Protein AF-A0A9X3SIV9-F1 (afdb_monomer_lite)

Radius of gyration: 22.13 Å; chains: 1; bounding box: 50×21×56 Å

Foldseek 3Di:
DDPCCCQQPVQLVVLQVVLVCLLPVPDDPVNVVSNCVSNVVSVVSNVVVVVVVVVVVVVVVVVVVVVQVVVCVVPVDGPVD

Secondary structure (DSSP, 8-state):
--HHHIIIIIHHHHHHHHHHHHHHH--STHHHHHHHHHHHHHHHHHHHHHHHHHHHHHHHHHHHHHHHHHHHHHHSS-TT-

Structure (mmCIF, N/CA/C/O backbone):
data_AF-A0A9X3SIV9-F1
#
_entry.id   AF-A0A9X3SIV9-F1
#
loop_
_atom_site.group_PDB
_atom_site.id
_atom_site.type_symbol
_atom_site.label_atom_id
_atom_site.label_alt_id
_atom_site.label_comp_id
_atom_site.label_asym_id
_atom_site.label_entity_id
_atom_site.label_seq_id
_atom_site.pdbx_PDB_ins_code
_atom_site.Cartn_x
_atom_site.Cartn_y
_atom_site.Cartn_z
_atom_site.occupancy
_atom_site.B_iso_or_equiv
_atom_site.auth_seq_id
_atom_site.auth_comp_id
_atom_site.auth_asym_id
_atom_site.auth_atom_id
_atom_site.pdbx_PDB_model_num
ATOM 1 N N . MET A 1 1 ? -10.694 -13.313 -9.096 1.00 65.94 1 MET A N 1
ATOM 2 C CA . MET A 1 1 ? -10.246 -12.404 -8.013 1.00 65.94 1 MET A CA 1
ATOM 3 C C . MET A 1 1 ? -11.375 -11.445 -7.675 1.00 65.94 1 MET A C 1
ATOM 5 O O . MET A 1 1 ? -12.083 -11.051 -8.591 1.00 65.94 1 MET A O 1
ATOM 9 N N . GLY A 1 2 ? -11.557 -11.086 -6.401 1.00 93.50 2 GLY A N 1
ATOM 10 C CA . GLY A 1 2 ? -12.535 -10.066 -6.003 1.00 93.50 2 GLY A CA 1
ATOM 11 C C . GLY A 1 2 ? -12.001 -8.642 -6.195 1.00 93.50 2 GLY A C 1
ATOM 12 O O . GLY A 1 2 ? -10.790 -8.430 -6.152 1.00 93.50 2 GLY A O 1
ATOM 13 N N . LEU A 1 3 ? -12.903 -7.665 -6.357 1.00 90.31 3 LEU A N 1
ATOM 14 C CA . LEU A 1 3 ? -12.575 -6.243 -6.556 1.00 90.31 3 LEU A CA 1
ATOM 15 C C . LEU A 1 3 ? -11.602 -5.705 -5.492 1.00 90.31 3 LEU A C 1
ATOM 17 O O . LEU A 1 3 ? -10.623 -5.037 -5.817 1.00 90.31 3 LEU A O 1
ATOM 21 N N . LEU A 1 4 ? -11.824 -6.061 -4.224 1.00 90.75 4 LEU A N 1
ATOM 22 C CA . LEU A 1 4 ? -10.959 -5.646 -3.118 1.00 90.75 4 LEU A CA 1
ATOM 23 C C . LEU A 1 4 ? -9.547 -6.228 -3.226 1.00 90.75 4 LEU A C 1
ATOM 25 O O . LEU A 1 4 ? -8.585 -5.537 -2.915 1.00 90.75 4 LEU A O 1
ATOM 29 N N . THR A 1 5 ? -9.402 -7.474 -3.684 1.00 91.94 5 THR A N 1
ATOM 30 C CA . THR A 1 5 ? -8.085 -8.088 -3.912 1.00 91.94 5 THR A CA 1
ATOM 31 C C . THR A 1 5 ? -7.333 -7.349 -5.014 1.00 91.94 5 THR A C 1
ATOM 33 O O . THR A 1 5 ? -6.142 -7.076 -4.872 1.00 91.94 5 THR A O 1
ATOM 36 N N . THR A 1 6 ? -8.038 -6.975 -6.085 1.00 91.69 6 THR A N 1
ATOM 37 C CA . THR A 1 6 ? -7.459 -6.209 -7.190 1.00 91.69 6 THR A CA 1
ATOM 38 C C . THR A 1 6 ? -6.931 -4.862 -6.710 1.00 91.69 6 THR A C 1
ATOM 40 O O . THR A 1 6 ? -5.768 -4.540 -6.940 1.00 91.69 6 THR A O 1
ATOM 43 N N . ILE A 1 7 ? -7.759 -4.105 -5.989 1.00 91.62 7 ILE A N 1
ATOM 44 C CA . ILE A 1 7 ? -7.404 -2.764 -5.512 1.00 91.62 7 ILE A CA 1
ATOM 45 C C . ILE A 1 7 ? -6.274 -2.816 -4.476 1.00 91.62 7 ILE A C 1
ATOM 47 O O . ILE A 1 7 ? -5.345 -2.015 -4.539 1.00 91.62 7 ILE A O 1
ATOM 51 N N . ARG A 1 8 ? -6.330 -3.769 -3.538 1.00 94.06 8 ARG A N 1
ATOM 52 C CA . ARG A 1 8 ? -5.376 -3.857 -2.421 1.00 94.06 8 ARG A CA 1
ATOM 53 C C . ARG A 1 8 ? -4.011 -4.386 -2.827 1.00 94.06 8 ARG A C 1
ATOM 55 O O . ARG A 1 8 ? -3.022 -4.003 -2.213 1.00 94.06 8 ARG A O 1
ATOM 62 N N . TYR A 1 9 ? -3.960 -5.289 -3.806 1.00 95.00 9 TYR A N 1
ATOM 63 C CA . TYR A 1 9 ? -2.747 -6.062 -4.074 1.00 95.00 9 TYR A CA 1
ATOM 64 C C . TYR A 1 9 ? -2.345 -6.080 -5.543 1.00 95.00 9 TYR A C 1
ATOM 66 O O . TYR A 1 9 ? -1.164 -5.929 -5.832 1.00 95.00 9 TYR A O 1
ATOM 74 N N . VAL A 1 10 ? -3.287 -6.222 -6.482 1.00 96.75 10 VAL A N 1
ATOM 75 C CA . VAL A 1 10 ? -2.926 -6.344 -7.906 1.00 96.75 10 VAL A CA 1
ATOM 76 C C . VAL A 1 10 ? -2.430 -5.021 -8.465 1.00 96.75 10 VAL A C 1
ATOM 78 O O . VAL A 1 10 ? -1.352 -4.991 -9.043 1.00 96.75 10 VAL A O 1
ATOM 81 N N . ILE A 1 11 ? -3.174 -3.929 -8.271 1.00 96.44 11 ILE A N 1
ATOM 82 C CA . ILE A 1 11 ? -2.768 -2.600 -8.753 1.00 96.44 11 ILE A CA 1
ATOM 83 C C . ILE A 1 11 ? -1.380 -2.213 -8.217 1.00 96.44 11 ILE A C 1
ATOM 85 O O . ILE A 1 11 ? -0.501 -1.937 -9.035 1.00 96.44 11 ILE A O 1
ATOM 89 N N . PRO A 1 12 ? -1.120 -2.226 -6.893 1.00 98.00 12 PRO A N 1
ATOM 90 C CA . PRO A 1 12 ? 0.200 -1.857 -6.398 1.00 98.00 12 PRO A CA 1
ATOM 91 C C . PRO A 1 12 ? 1.299 -2.824 -6.848 1.00 98.00 12 PRO A C 1
ATOM 93 O O . PRO A 1 12 ? 2.391 -2.368 -7.175 1.00 98.00 12 PRO A O 1
ATOM 96 N N . ALA A 1 13 ? 1.028 -4.133 -6.929 1.00 98.19 13 ALA A N 1
ATOM 97 C CA . ALA A 1 13 ? 2.009 -5.091 -7.436 1.00 98.19 13 ALA A CA 1
ATOM 98 C C . ALA A 1 13 ? 2.364 -4.818 -8.903 1.00 98.19 13 ALA A C 1
ATOM 100 O O . ALA A 1 13 ? 3.540 -4.819 -9.253 1.00 98.19 13 ALA A O 1
ATOM 101 N N . VAL A 1 14 ? 1.371 -4.532 -9.750 1.00 98.50 14 VAL A N 1
ATOM 102 C CA . VAL A 1 14 ? 1.590 -4.182 -11.160 1.00 98.50 14 VAL A CA 1
ATOM 103 C C . VAL A 1 14 ? 2.403 -2.898 -11.282 1.00 98.50 14 VAL A C 1
ATOM 105 O O . VAL A 1 14 ? 3.338 -2.870 -12.073 1.00 98.50 14 VAL A O 1
ATOM 108 N N . LEU A 1 15 ? 2.107 -1.866 -10.486 1.00 98.69 15 LEU A N 1
ATOM 109 C CA . LEU A 1 15 ? 2.889 -0.624 -10.480 1.00 98.69 15 LEU A CA 1
ATOM 110 C C . LEU A 1 15 ? 4.352 -0.880 -10.101 1.00 98.69 15 LEU A C 1
ATOM 112 O O . LEU A 1 15 ? 5.254 -0.437 -10.805 1.00 98.69 15 LEU A O 1
ATOM 116 N N . ILE A 1 16 ? 4.595 -1.645 -9.034 1.00 98.75 16 ILE A N 1
ATOM 117 C CA . ILE A 1 16 ? 5.954 -1.968 -8.582 1.00 98.75 16 ILE A CA 1
ATOM 118 C C . ILE A 1 16 ? 6.701 -2.769 -9.653 1.00 98.75 16 ILE A C 1
ATOM 120 O O . ILE A 1 16 ? 7.826 -2.421 -10.009 1.00 98.75 16 ILE A O 1
ATOM 124 N N . LEU A 1 17 ? 6.070 -3.809 -10.205 1.00 98.69 17 LEU A N 1
ATOM 125 C CA . LEU A 1 17 ? 6.659 -4.628 -11.263 1.00 98.69 17 LEU A CA 1
ATOM 126 C C . LEU A 1 17 ? 6.953 -3.799 -12.516 1.00 98.69 17 LEU A C 1
ATOM 128 O O . LEU A 1 17 ? 8.048 -3.902 -13.059 1.00 98.69 17 LEU A O 1
ATOM 132 N N . ALA A 1 18 ? 6.024 -2.942 -12.942 1.00 98.62 18 ALA A N 1
ATOM 133 C CA . ALA A 1 18 ? 6.230 -2.033 -14.064 1.00 98.62 18 ALA A CA 1
ATOM 134 C C . ALA A 1 18 ? 7.401 -1.074 -13.808 1.00 98.62 18 ALA A C 1
ATOM 136 O O . ALA A 1 18 ? 8.200 -0.841 -14.709 1.00 98.62 18 ALA A O 1
ATOM 137 N N . GLY A 1 19 ? 7.554 -0.576 -12.577 1.00 98.56 19 GLY A N 1
ATOM 138 C CA . GLY A 1 19 ? 8.704 0.235 -12.183 1.00 98.56 19 GLY A CA 1
ATOM 139 C C . GLY A 1 19 ? 10.025 -0.503 -12.383 1.00 98.56 19 GLY A C 1
ATOM 140 O O . GLY A 1 19 ? 10.944 0.038 -12.992 1.00 98.56 19 GLY A O 1
ATOM 141 N N . PHE A 1 20 ? 10.116 -1.759 -11.941 1.00 98.62 20 PHE A N 1
ATOM 142 C CA . PHE A 1 20 ? 11.306 -2.583 -12.179 1.00 98.62 20 PHE A CA 1
ATOM 143 C C . PHE A 1 20 ? 11.527 -2.894 -13.662 1.00 98.62 20 PHE A C 1
ATOM 145 O O . PHE A 1 20 ? 12.669 -2.892 -14.112 1.00 98.62 20 PHE A O 1
ATOM 152 N N . VAL A 1 21 ? 10.462 -3.103 -14.439 1.00 98.44 21 VAL A N 1
ATOM 153 C CA . VAL A 1 21 ? 10.576 -3.243 -15.897 1.00 98.44 21 VAL A CA 1
ATOM 154 C C . VAL A 1 21 ? 11.1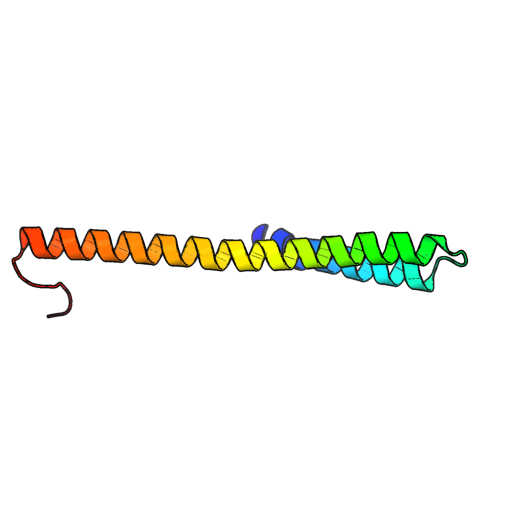80 -1.977 -16.508 1.00 98.44 21 VAL A C 1
ATOM 156 O O . VAL A 1 21 ? 12.128 -2.087 -17.276 1.00 98.44 21 VAL A O 1
ATOM 159 N N . VAL A 1 22 ? 10.704 -0.785 -16.132 1.00 98.25 22 VAL A N 1
ATOM 160 C CA . VAL A 1 22 ? 11.263 0.495 -16.604 1.00 98.25 22 VAL A CA 1
ATOM 161 C C . VAL A 1 22 ? 12.738 0.630 -16.229 1.00 98.25 22 VAL A C 1
ATOM 163 O O . VAL A 1 22 ? 13.546 0.983 -17.084 1.00 98.25 22 VAL A O 1
ATOM 166 N N . LEU A 1 23 ? 13.107 0.290 -14.991 1.00 98.19 23 LEU A N 1
ATOM 167 C CA . LEU A 1 23 ? 14.491 0.382 -14.518 1.00 98.19 23 LEU A CA 1
ATOM 168 C C . LEU A 1 23 ? 15.470 -0.446 -15.369 1.00 98.19 23 LEU A C 1
ATOM 170 O O . LEU A 1 23 ? 16.590 -0.000 -15.623 1.00 98.19 23 LEU A O 1
ATOM 174 N N . PHE A 1 24 ? 15.060 -1.644 -15.797 1.00 98.12 24 PHE A N 1
ATOM 175 C CA . PHE A 1 24 ? 15.928 -2.573 -16.527 1.00 98.12 24 PHE A CA 1
ATOM 176 C C . PHE A 1 24 ? 15.796 -2.507 -18.053 1.00 98.12 24 PHE A C 1
ATOM 178 O O . PHE A 1 24 ? 16.714 -2.944 -18.739 1.00 98.12 24 PHE A O 1
ATOM 185 N N . ALA A 1 25 ? 14.683 -2.000 -18.590 1.00 98.06 25 ALA A N 1
ATOM 186 C CA . ALA A 1 25 ? 14.427 -1.966 -20.033 1.00 98.06 25 ALA A CA 1
ATOM 187 C C . ALA A 1 25 ? 14.728 -0.611 -20.695 1.00 98.06 25 ALA A C 1
ATOM 189 O O . ALA A 1 25 ? 14.789 -0.544 -21.920 1.00 98.06 25 ALA A O 1
ATOM 190 N N . VAL A 1 26 ? 14.868 0.467 -19.917 1.00 96.88 26 VAL A N 1
ATOM 191 C CA . VAL A 1 26 ? 15.153 1.816 -20.430 1.00 96.88 26 VAL A CA 1
ATOM 192 C C . VAL A 1 26 ? 16.622 2.156 -20.199 1.00 96.88 26 VAL A C 1
ATOM 194 O O . VAL A 1 26 ? 17.106 2.021 -19.080 1.00 96.88 26 VAL A O 1
ATOM 197 N N . ASP A 1 27 ? 17.313 2.619 -21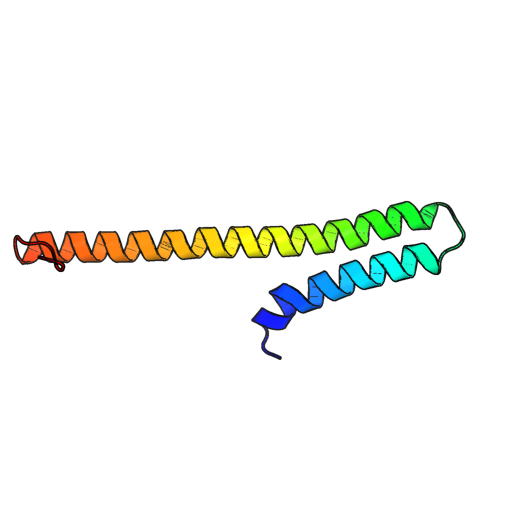.245 1.00 93.44 27 ASP A N 1
ATOM 198 C CA . ASP A 1 27 ? 18.770 2.823 -21.239 1.00 93.44 27 ASP A CA 1
ATOM 199 C C . ASP A 1 27 ? 19.239 4.241 -20.867 1.00 93.44 27 ASP A C 1
ATOM 201 O O . ASP A 1 27 ? 20.430 4.456 -20.645 1.00 93.44 27 ASP A O 1
ATOM 205 N N . ASP A 1 28 ? 18.332 5.200 -20.717 1.00 95.44 28 ASP A N 1
ATOM 206 C CA . ASP A 1 28 ? 18.679 6.583 -20.364 1.00 95.44 28 ASP A CA 1
ATOM 207 C C . ASP A 1 28 ? 18.352 6.908 -18.894 1.00 95.44 28 ASP A C 1
ATOM 209 O O . ASP A 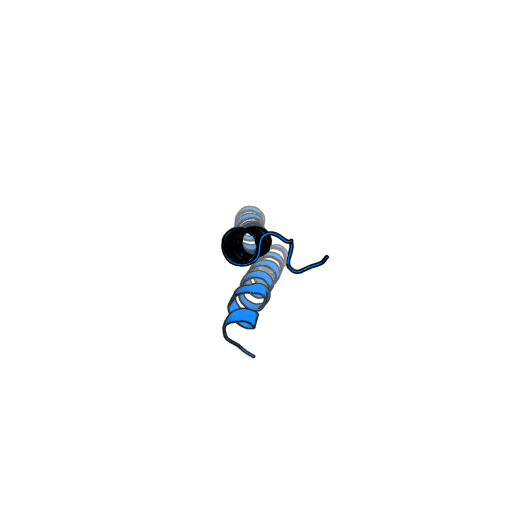1 28 ? 17.732 6.105 -18.188 1.00 95.44 28 ASP A O 1
ATOM 213 N N . ASP A 1 29 ? 18.759 8.084 -18.422 1.00 95.12 29 ASP A N 1
ATOM 214 C CA . ASP A 1 29 ? 18.596 8.541 -17.036 1.00 95.12 29 ASP A CA 1
ATOM 215 C C . ASP A 1 29 ? 17.126 8.629 -16.597 1.00 95.12 29 ASP A C 1
ATOM 217 O O . ASP A 1 29 ? 16.808 8.415 -15.425 1.00 95.12 29 ASP A O 1
ATOM 221 N N . ILE A 1 30 ? 16.201 8.819 -17.545 1.00 96.88 30 ILE A N 1
ATOM 222 C CA . ILE A 1 30 ? 14.748 8.836 -17.303 1.00 96.88 30 ILE A CA 1
ATOM 223 C C . ILE A 1 30 ? 14.227 7.550 -16.633 1.00 96.88 30 ILE A C 1
ATOM 225 O O . ILE A 1 30 ? 13.157 7.548 -16.017 1.00 96.88 30 ILE A O 1
ATOM 229 N N . ARG A 1 31 ? 14.984 6.443 -16.714 1.00 97.75 31 ARG A N 1
ATOM 230 C CA . ARG A 1 31 ? 14.653 5.178 -16.046 1.00 97.75 31 ARG A CA 1
ATOM 231 C C . ARG A 1 31 ? 14.475 5.348 -14.535 1.00 97.75 31 ARG A C 1
ATOM 233 O O . ARG A 1 31 ? 13.637 4.667 -13.948 1.00 97.75 31 ARG A O 1
ATOM 240 N N . TRP A 1 32 ? 15.243 6.246 -13.912 1.00 98.12 32 TRP A N 1
ATOM 241 C CA . TRP A 1 32 ? 15.231 6.458 -12.465 1.00 98.12 32 TRP A CA 1
ATOM 242 C C . TRP A 1 32 ? 13.960 7.167 -12.018 1.00 98.12 32 TRP A C 1
ATOM 244 O O . TRP A 1 32 ? 13.313 6.712 -11.074 1.00 98.12 32 TRP A O 1
ATOM 254 N N . ASP A 1 33 ? 13.563 8.213 -12.743 1.00 98.00 33 ASP A N 1
ATOM 255 C CA . ASP A 1 33 ? 12.322 8.944 -12.489 1.00 98.00 33 ASP A CA 1
ATOM 256 C C . ASP A 1 33 ? 11.109 8.032 -12.685 1.00 98.00 33 ASP A C 1
ATOM 258 O O . ASP A 1 33 ? 10.229 7.957 -11.824 1.00 98.00 33 ASP A O 1
ATOM 262 N N . GLY A 1 34 ? 11.089 7.268 -13.783 1.00 97.94 34 GLY A N 1
ATOM 263 C CA . GLY A 1 34 ? 10.023 6.310 -14.065 1.00 97.94 34 GLY A CA 1
ATOM 264 C C . GLY A 1 34 ? 9.931 5.201 -13.013 1.00 97.94 34 GLY A C 1
ATOM 265 O O . GLY A 1 34 ? 8.836 4.887 -12.539 1.00 97.94 34 GLY A O 1
ATOM 266 N N . TRP A 1 35 ? 11.071 4.643 -12.596 1.00 98.56 35 TRP A N 1
ATOM 267 C CA . TRP A 1 35 ? 11.134 3.643 -11.529 1.00 98.56 35 TRP A CA 1
ATOM 268 C C . TRP A 1 35 ? 10.632 4.204 -10.196 1.00 98.56 35 TRP A C 1
ATOM 270 O O . TRP A 1 35 ? 9.741 3.612 -9.582 1.00 98.56 35 TRP A O 1
ATOM 280 N N . ALA A 1 36 ? 11.146 5.361 -9.770 1.00 98.50 36 ALA A N 1
ATOM 281 C CA . ALA A 1 36 ? 10.771 5.991 -8.509 1.00 98.50 36 ALA A CA 1
ATOM 282 C C . ALA A 1 36 ? 9.280 6.353 -8.484 1.00 98.50 36 ALA A C 1
ATOM 284 O O . ALA A 1 36 ? 8.599 6.096 -7.490 1.00 98.50 36 ALA A O 1
ATOM 285 N N . MET A 1 37 ? 8.749 6.879 -9.591 1.00 98.44 37 MET A N 1
ATOM 286 C CA . MET A 1 37 ? 7.335 7.219 -9.721 1.00 98.44 37 MET A CA 1
ATOM 287 C C . MET A 1 37 ? 6.441 5.980 -9.596 1.00 98.44 37 MET A C 1
ATOM 289 O O . MET A 1 37 ? 5.476 5.990 -8.829 1.00 98.44 37 MET A O 1
ATOM 293 N N . LEU A 1 38 ? 6.754 4.902 -10.320 1.00 98.62 38 LEU A N 1
ATOM 294 C CA . LEU A 1 38 ? 5.934 3.688 -10.345 1.00 98.62 38 LEU A CA 1
ATOM 295 C C . LEU A 1 38 ? 6.009 2.909 -9.028 1.00 98.62 38 LEU A C 1
ATOM 297 O O . LEU A 1 38 ? 4.973 2.572 -8.449 1.00 98.62 38 LEU A O 1
ATOM 301 N N . VAL A 1 39 ? 7.218 2.673 -8.514 1.00 98.69 39 VAL A N 1
ATOM 302 C CA . VAL A 1 39 ? 7.410 1.975 -7.236 1.00 98.69 39 VAL A CA 1
ATOM 303 C C . VAL A 1 39 ? 6.862 2.812 -6.083 1.00 98.69 39 VAL A C 1
ATOM 305 O O . VAL A 1 39 ? 6.119 2.287 -5.255 1.00 98.69 39 VAL A O 1
ATOM 308 N N . GLY A 1 40 ? 7.148 4.117 -6.057 1.00 98.62 40 GLY A N 1
ATOM 309 C CA . GLY A 1 40 ? 6.624 5.040 -5.052 1.00 98.62 40 GLY A CA 1
ATOM 310 C C . GLY A 1 40 ? 5.097 5.065 -5.029 1.00 98.62 40 GLY A C 1
ATOM 311 O O . GLY A 1 40 ? 4.499 4.946 -3.961 1.00 98.62 40 GLY A O 1
ATOM 312 N N . SER A 1 41 ? 4.454 5.115 -6.200 1.00 98.50 41 SER A N 1
ATOM 313 C CA . SER A 1 41 ? 2.991 5.055 -6.307 1.00 98.50 41 SER A CA 1
ATOM 314 C C . SER A 1 41 ? 2.431 3.726 -5.796 1.00 98.50 41 SER A C 1
ATOM 316 O O . SER A 1 41 ? 1.472 3.716 -5.026 1.00 98.50 41 SER A O 1
ATOM 318 N N . GLY A 1 42 ? 3.041 2.595 -6.168 1.00 98.56 42 GLY A N 1
ATOM 319 C CA . GLY A 1 42 ? 2.617 1.277 -5.688 1.00 98.56 42 GLY A CA 1
ATOM 320 C C . GLY A 1 42 ? 2.746 1.128 -4.168 1.00 98.56 42 GLY A C 1
ATOM 321 O O . GLY A 1 42 ? 1.818 0.658 -3.509 1.00 98.56 42 GLY A O 1
ATOM 322 N N . LEU A 1 43 ? 3.857 1.594 -3.591 1.00 98.56 43 LEU A N 1
ATOM 323 C CA . LEU A 1 43 ? 4.072 1.597 -2.142 1.00 98.56 43 LEU A CA 1
ATOM 324 C C . LEU A 1 43 ? 3.105 2.539 -1.414 1.00 98.56 43 LEU A C 1
ATOM 326 O O . LEU A 1 43 ? 2.561 2.161 -0.377 1.00 98.56 43 LEU A O 1
ATOM 330 N N . ALA A 1 44 ? 2.834 3.725 -1.964 1.00 98.31 44 ALA A N 1
ATOM 331 C CA . ALA A 1 44 ? 1.853 4.653 -1.407 1.00 98.31 44 ALA A CA 1
ATOM 332 C C . ALA A 1 44 ? 0.447 4.033 -1.377 1.00 98.31 44 ALA A C 1
ATOM 334 O O . ALA A 1 44 ? -0.243 4.118 -0.363 1.00 98.31 44 ALA A O 1
ATOM 335 N N . VAL A 1 45 ? 0.040 3.335 -2.443 1.00 97.69 45 VAL A N 1
ATOM 336 C CA . VAL A 1 45 ? -1.241 2.611 -2.485 1.00 97.69 45 VAL A CA 1
ATOM 337 C C . VAL A 1 45 ? -1.298 1.510 -1.421 1.00 97.69 45 VAL A C 1
ATOM 339 O O . VAL A 1 45 ? -2.321 1.370 -0.745 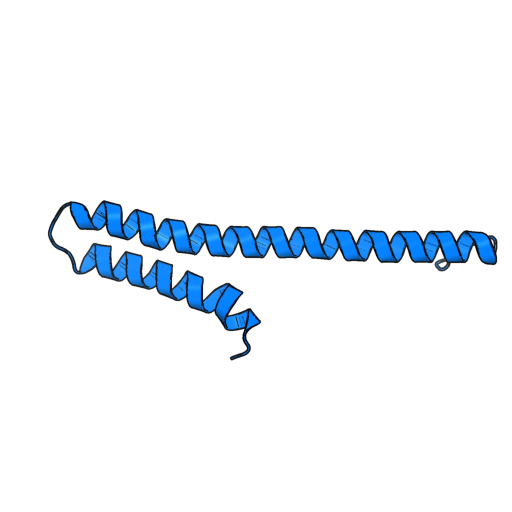1.00 97.69 45 VAL A O 1
ATOM 342 N N . LEU A 1 46 ? -0.223 0.739 -1.226 1.00 97.62 46 LEU A N 1
ATOM 343 C CA . LEU A 1 46 ? -0.164 -0.267 -0.158 1.00 97.62 46 LEU A CA 1
ATOM 344 C C . LEU A 1 46 ? -0.286 0.375 1.226 1.00 97.62 46 LEU A C 1
ATOM 346 O O . LEU A 1 46 ? -1.079 -0.089 2.046 1.00 97.62 46 LEU A O 1
ATOM 350 N N . LEU A 1 47 ? 0.448 1.463 1.468 1.00 97.56 47 LEU A N 1
ATOM 351 C CA . LEU A 1 47 ? 0.397 2.201 2.727 1.00 97.56 47 LEU A CA 1
ATOM 352 C C . LEU A 1 47 ? -1.014 2.730 3.007 1.00 97.56 47 LEU A C 1
ATOM 354 O O . LEU A 1 47 ? -1.535 2.531 4.102 1.00 97.56 47 LEU A O 1
ATOM 358 N N . LEU A 1 48 ? -1.664 3.342 2.016 1.00 96.50 48 LEU A N 1
ATOM 359 C CA . LEU A 1 48 ? -3.034 3.832 2.155 1.00 96.50 48 LEU A CA 1
ATOM 360 C C . LEU A 1 48 ? -4.009 2.699 2.489 1.00 96.50 48 LEU A C 1
ATOM 362 O O . LEU A 1 48 ? -4.849 2.867 3.368 1.00 96.50 48 LEU A O 1
ATOM 366 N N . ASN A 1 49 ? -3.872 1.526 1.864 1.00 94.69 49 ASN A N 1
ATOM 367 C CA . ASN A 1 49 ? -4.693 0.360 2.205 1.00 94.69 49 ASN A CA 1
ATOM 368 C C . ASN A 1 49 ? -4.480 -0.109 3.654 1.00 94.69 49 ASN A C 1
ATOM 370 O O . ASN A 1 49 ? -5.439 -0.514 4.315 1.00 94.69 49 ASN A O 1
ATOM 374 N N . VAL A 1 50 ? -3.246 -0.044 4.162 1.00 94.88 50 VAL A N 1
ATOM 375 C CA . VAL A 1 50 ? -2.935 -0.362 5.564 1.00 94.88 50 VAL A CA 1
ATOM 376 C C . VAL A 1 50 ? -3.591 0.646 6.508 1.00 94.88 50 VAL A C 1
ATOM 378 O O . VAL A 1 50 ? -4.281 0.239 7.442 1.00 94.88 50 VAL A O 1
ATOM 381 N N . LEU A 1 51 ? -3.438 1.945 6.243 1.00 94.56 51 LEU A N 1
ATOM 382 C CA . LEU A 1 51 ? -4.032 3.002 7.066 1.00 94.56 51 LEU A CA 1
ATOM 383 C C . LEU A 1 51 ? -5.561 2.917 7.083 1.00 94.56 51 LEU A C 1
ATOM 385 O O . LEU A 1 51 ? -6.162 2.996 8.152 1.00 94.56 51 LEU A O 1
ATOM 389 N N . PHE A 1 52 ? -6.189 2.661 5.932 1.00 91.75 52 PHE A N 1
ATOM 390 C CA . PHE A 1 52 ? -7.634 2.441 5.851 1.00 91.75 52 PHE A CA 1
ATOM 391 C C . PHE A 1 52 ? -8.093 1.256 6.696 1.00 91.75 52 PHE A C 1
ATOM 393 O O . PHE A 1 52 ? -9.116 1.342 7.368 1.00 91.75 52 PHE A O 1
ATOM 400 N N . ARG A 1 53 ? -7.344 0.147 6.689 1.00 88.56 53 ARG A N 1
ATOM 401 C CA . ARG A 1 53 ? -7.685 -1.029 7.497 1.00 88.56 53 ARG A CA 1
ATOM 402 C C . ARG A 1 53 ? -7.633 -0.719 8.990 1.00 88.56 53 ARG A C 1
ATOM 404 O O . ARG A 1 53 ? -8.503 -1.179 9.722 1.00 88.56 53 ARG A O 1
ATOM 411 N N . TYR A 1 54 ? -6.631 0.036 9.433 1.00 90.81 54 TYR A N 1
ATOM 412 C CA . TYR A 1 54 ? -6.548 0.450 10.832 1.00 90.81 54 TYR A CA 1
ATOM 413 C C . TYR A 1 54 ? -7.656 1.433 11.209 1.00 90.81 54 TYR A C 1
ATOM 415 O O . TYR A 1 54 ? -8.274 1.250 12.252 1.00 90.81 54 TYR A O 1
ATOM 423 N N . GLY A 1 55 ? -7.969 2.402 10.344 1.00 88.00 55 GLY A N 1
ATOM 424 C CA . GLY A 1 55 ? -9.087 3.324 10.559 1.00 88.00 55 GLY A CA 1
ATOM 425 C C . GLY A 1 55 ? -10.430 2.600 10.682 1.00 88.00 55 GLY A C 1
ATOM 426 O O . GLY A 1 55 ? -11.154 2.823 11.642 1.00 88.00 55 GLY A O 1
ATOM 427 N N . ALA A 1 56 ? -10.719 1.670 9.767 1.00 87.62 56 ALA A N 1
ATOM 428 C CA . ALA A 1 56 ? -11.967 0.906 9.781 1.00 87.62 56 ALA A CA 1
ATOM 429 C C . ALA A 1 56 ? -12.099 -0.017 11.005 1.00 87.62 56 ALA A C 1
ATOM 431 O O . ALA A 1 56 ? -13.199 -0.209 11.509 1.00 87.62 56 ALA A O 1
ATOM 432 N N . LYS A 1 57 ? -10.990 -0.581 11.507 1.00 85.56 57 LYS A N 1
ATOM 433 C CA . LYS A 1 57 ? -11.012 -1.393 12.735 1.00 85.56 57 LYS A CA 1
ATOM 434 C C . LYS A 1 57 ? -11.374 -0.552 13.963 1.00 85.56 57 LYS A C 1
ATOM 436 O O . LYS A 1 57 ? -12.120 -1.021 14.809 1.00 85.56 57 LYS A O 1
ATOM 441 N N . GLY A 1 58 ? -10.858 0.675 14.044 1.00 83.12 58 GLY A N 1
ATOM 442 C CA . GLY A 1 58 ? -11.182 1.588 15.142 1.00 83.12 58 GLY A CA 1
ATOM 443 C C . GLY A 1 58 ? -12.635 2.068 15.127 1.00 83.12 58 GLY A C 1
ATOM 444 O O . GLY A 1 58 ? -13.173 2.371 16.182 1.00 83.12 58 GLY A O 1
ATOM 445 N N . ASP A 1 59 ? -13.270 2.120 13.954 1.00 86.56 59 ASP A N 1
ATOM 446 C CA . ASP A 1 59 ? -14.698 2.445 13.830 1.00 86.56 59 ASP A CA 1
ATOM 447 C C . ASP A 1 59 ? -15.562 1.351 14.470 1.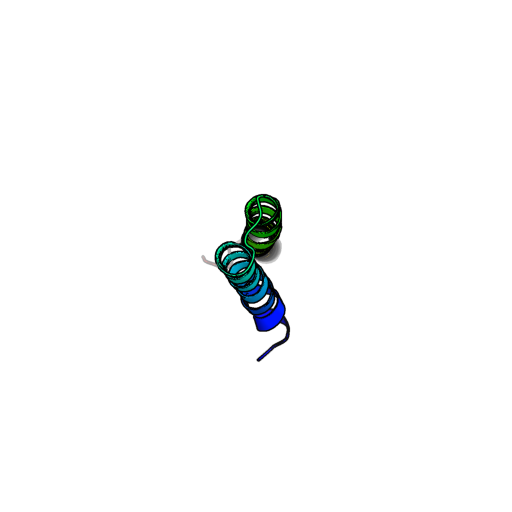00 86.56 59 ASP A C 1
ATOM 449 O O . ASP A 1 59 ? -16.396 1.634 15.321 1.00 86.56 59 ASP A O 1
ATOM 453 N N . GLN A 1 60 ? -15.250 0.086 14.175 1.00 87.44 60 GLN A N 1
ATOM 454 C CA . GLN A 1 60 ? -15.933 -1.055 14.785 1.00 87.44 60 GLN A CA 1
ATOM 455 C C . GLN A 1 60 ? -15.763 -1.093 16.313 1.00 87.44 60 GLN A C 1
ATOM 457 O O . GLN A 1 60 ? -16.720 -1.356 17.028 1.00 87.44 60 GLN A O 1
ATOM 462 N N . GLU A 1 61 ? -14.567 -0.789 16.826 1.00 88.31 61 GLU A N 1
ATOM 463 C CA . GLU A 1 61 ? -14.333 -0.729 18.277 1.00 88.31 61 GLU A CA 1
ATOM 464 C C . GLU A 1 61 ? -15.184 0.360 18.960 1.00 88.31 61 GLU A C 1
ATOM 466 O O . GLU A 1 61 ? -15.599 0.180 20.102 1.00 88.31 61 GLU A O 1
ATOM 471 N N . ARG A 1 62 ? -15.481 1.468 18.265 1.00 88.25 62 ARG A N 1
ATOM 472 C CA . ARG A 1 62 ? -16.366 2.530 18.774 1.00 88.25 62 ARG A CA 1
ATOM 473 C C . ARG A 1 62 ? -17.828 2.105 18.777 1.00 88.25 62 ARG A C 1
ATOM 475 O O . ARG A 1 62 ? -18.507 2.368 19.765 1.00 88.25 62 ARG A O 1
ATOM 482 N N . ASP A 1 63 ? -18.281 1.440 17.718 1.00 93.31 63 ASP A N 1
ATOM 483 C CA . ASP A 1 63 ? -19.641 0.897 17.637 1.00 93.31 63 ASP A CA 1
ATOM 484 C C . ASP A 1 63 ? -19.878 -0.150 18.741 1.00 93.31 63 ASP A C 1
ATOM 486 O O . ASP A 1 63 ? -20.905 -0.121 19.423 1.00 93.31 63 ASP A O 1
ATOM 490 N N . ASP A 1 64 ? -18.902 -1.035 18.968 1.00 91.94 64 ASP A N 1
ATOM 491 C CA . ASP A 1 64 ? -18.950 -2.049 20.028 1.00 91.94 64 ASP A CA 1
ATOM 492 C C . ASP A 1 64 ? -19.001 -1.391 21.424 1.00 91.94 64 ASP A C 1
ATOM 494 O O . ASP A 1 64 ? -19.774 -1.805 22.294 1.00 91.94 64 ASP A O 1
AT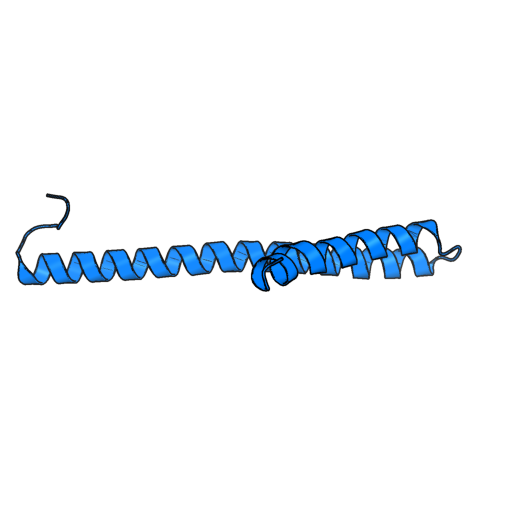OM 498 N N . GLU A 1 65 ? -18.216 -0.329 21.645 1.00 92.31 65 GLU A N 1
ATOM 499 C CA . GLU A 1 65 ? -18.223 0.432 22.898 1.00 92.31 65 GLU A CA 1
ATOM 500 C C . GLU A 1 65 ? -19.556 1.166 23.124 1.00 92.31 65 GLU A C 1
ATOM 502 O O . GLU A 1 65 ? -20.081 1.181 24.242 1.00 92.31 65 GLU A O 1
ATOM 507 N N . GLU A 1 66 ? -20.123 1.770 22.081 1.00 95.19 66 GLU A N 1
ATOM 508 C CA . GLU A 1 66 ? -21.410 2.461 22.152 1.00 95.19 66 GLU A CA 1
ATOM 509 C C . GLU A 1 66 ? -22.551 1.481 22.461 1.00 95.19 66 GLU A C 1
ATOM 511 O O . GLU A 1 66 ? -23.351 1.739 23.366 1.00 95.19 66 GLU A O 1
ATOM 516 N N . ALA A 1 67 ? -22.552 0.302 21.833 1.00 94.00 67 ALA A N 1
ATOM 517 C CA . ALA A 1 67 ? -23.497 -0.771 22.133 1.00 94.00 67 ALA A CA 1
ATOM 518 C C . ALA A 1 67 ? -23.372 -1.276 23.584 1.00 94.00 67 ALA A C 1
ATOM 520 O O . ALA A 1 67 ? -24.379 -1.495 24.265 1.00 94.00 67 ALA A O 1
ATOM 521 N N . ALA A 1 68 ? -22.147 -1.419 24.098 1.00 93.56 68 ALA A N 1
ATOM 522 C CA . ALA A 1 68 ? -21.918 -1.820 25.485 1.00 93.56 68 ALA A CA 1
ATOM 523 C C . ALA A 1 68 ? -22.416 -0.760 26.488 1.00 93.56 68 ALA A C 1
ATOM 525 O O . ALA A 1 68 ? -23.027 -1.100 27.507 1.00 93.56 68 ALA A O 1
ATOM 526 N N . ARG A 1 69 ? -22.219 0.531 26.186 1.00 93.50 69 ARG A N 1
ATOM 527 C CA . ARG A 1 69 ? -22.742 1.651 26.991 1.00 93.50 69 ARG A CA 1
ATOM 528 C C . ARG A 1 69 ? -24.268 1.686 26.988 1.00 93.50 69 ARG A C 1
ATOM 530 O O . ARG A 1 69 ? -24.874 1.902 28.041 1.00 93.50 69 ARG A O 1
ATOM 537 N N . GLU A 1 70 ? -24.893 1.448 25.838 1.00 96.31 70 GLU A N 1
ATOM 538 C CA . GLU A 1 70 ? -26.346 1.348 25.731 1.00 96.31 70 GLU A CA 1
ATOM 539 C C . GLU A 1 70 ? -26.875 0.180 26.577 1.00 96.31 70 GLU A C 1
ATOM 541 O O . GLU A 1 70 ? -27.777 0.377 27.398 1.00 96.31 70 GLU A O 1
ATOM 546 N N . TYR A 1 71 ? -26.262 -1.002 26.476 1.00 94.50 71 TYR A N 1
ATOM 547 C CA . TYR A 1 71 ? -26.629 -2.162 27.288 1.00 94.50 71 TYR A CA 1
ATOM 548 C C . TYR A 1 71 ? -26.535 -1.867 28.790 1.00 94.50 71 TYR A C 1
ATOM 550 O O . TYR A 1 71 ? -27.486 -2.144 29.528 1.00 94.50 71 TYR A O 1
ATOM 558 N N . PHE A 1 72 ? -25.436 -1.248 29.236 1.00 95.19 72 PHE A N 1
ATOM 559 C CA . PHE A 1 72 ? -25.252 -0.843 30.630 1.00 95.19 72 PHE A CA 1
ATOM 560 C C . PHE A 1 72 ? -26.344 0.128 31.093 1.00 95.19 72 PHE A C 1
ATOM 562 O O . PHE A 1 72 ? -26.894 -0.041 32.180 1.00 95.19 72 PHE A O 1
ATOM 569 N N . SER A 1 73 ? -26.711 1.110 30.264 1.00 95.44 73 SER A N 1
ATOM 570 C CA . SER A 1 73 ? -27.772 2.070 30.597 1.00 95.44 73 SER A CA 1
ATOM 571 C C . SER A 1 73 ? -29.140 1.405 30.803 1.00 95.44 73 SER A C 1
ATOM 573 O O . SER A 1 73 ? -29.912 1.842 31.655 1.00 95.44 73 SER A O 1
ATOM 575 N N . GLN A 1 74 ? -29.419 0.329 30.061 1.00 96.38 74 GLN A N 1
ATOM 576 C CA . GLN A 1 74 ? -30.687 -0.400 30.115 1.00 96.38 74 GLN A CA 1
ATOM 577 C C . GLN A 1 74 ? -30.726 -1.457 31.231 1.00 96.38 74 GLN A C 1
ATOM 579 O O . GLN A 1 74 ? -31.779 -1.674 31.829 1.00 96.38 74 GLN A O 1
ATOM 584 N N . HIS A 1 75 ? -29.597 -2.113 31.523 1.00 95.12 75 HIS A N 1
ATOM 585 C CA . HIS A 1 75 ? -29.547 -3.295 32.395 1.00 95.12 75 HIS A CA 1
ATOM 586 C C . HIS A 1 75 ? -28.800 -3.068 33.718 1.00 95.12 75 HIS A C 1
ATOM 588 O O . HIS A 1 75 ? -28.872 -3.914 34.609 1.00 95.12 75 HIS A O 1
ATOM 594 N N . GLY A 1 76 ? -28.082 -1.951 33.868 1.00 94.50 76 GLY A N 1
ATOM 595 C CA . GLY A 1 76 ? -27.327 -1.601 35.077 1.00 94.50 76 GLY A CA 1
ATOM 596 C C . GLY A 1 76 ? -26.085 -2.463 35.342 1.00 94.50 76 GLY A C 1
ATOM 597 O O . GLY A 1 76 ? -25.534 -2.405 36.439 1.00 94.50 76 GLY A O 1
ATOM 598 N N . ARG A 1 77 ? -25.655 -3.269 34.366 1.00 93.19 77 ARG A N 1
ATOM 599 C CA . ARG A 1 77 ? -24.461 -4.132 34.406 1.00 93.19 77 ARG A CA 1
ATOM 600 C C . ARG A 1 77 ? -23.806 -4.177 33.035 1.00 93.19 77 ARG A C 1
ATOM 602 O O . ARG A 1 77 ? -24.487 -3.943 32.034 1.00 93.19 77 ARG A O 1
ATOM 609 N N . TRP A 1 78 ? -22.513 -4.469 32.981 1.00 91.94 78 TRP A N 1
ATOM 610 C CA . TRP A 1 78 ? -21.840 -4.626 31.695 1.00 91.94 78 TRP A CA 1
ATOM 611 C C . TRP A 1 78 ? -22.280 -5.933 31.014 1.00 91.94 78 TRP A C 1
ATOM 613 O O . TRP A 1 78 ? -22.703 -6.869 31.699 1.00 91.94 78 TRP A O 1
ATOM 623 N N . PRO A 1 79 ? -22.244 -6.004 29.671 1.00 87.62 79 PRO A N 1
ATOM 624 C CA . PRO A 1 79 ? -22.591 -7.221 28.937 1.00 87.62 79 PRO A CA 1
ATOM 625 C C . PRO A 1 79 ? -21.621 -8.382 29.209 1.00 87.62 79 PRO A C 1
ATOM 627 O O . PRO A 1 79 ? -22.001 -9.536 29.020 1.00 87.62 79 PRO A O 1
ATOM 630 N N . ASP A 1 80 ? -20.420 -8.075 29.702 1.00 85.88 80 ASP A N 1
ATOM 631 C CA . ASP A 1 80 ? -19.340 -9.037 29.945 1.00 85.88 80 ASP A CA 1
ATOM 632 C C . ASP A 1 80 ? -19.265 -9.511 31.415 1.00 85.88 80 ASP A C 1
ATOM 634 O O . ASP A 1 80 ? -18.458 -10.390 31.727 1.00 85.88 80 ASP A O 1
ATOM 638 N N . ASP A 1 81 ? -20.080 -8.921 32.305 1.00 70.75 81 ASP A N 1
ATOM 639 C CA . ASP A 1 81 ? -20.213 -9.304 33.726 1.00 70.75 81 ASP A CA 1
ATOM 640 C C . ASP A 1 81 ? -21.037 -10.585 33.915 1.00 70.75 81 ASP A C 1
ATOM 642 O O . ASP A 1 81 ? -21.950 -10.840 33.096 1.00 70.75 81 ASP A O 1
#

Sequence (81 aa):
MGLLTTIRYVIPAVLILAGFVVLFAVDDDIRWDGWAMLVGSGLAVLLLNVLFRYGAKGDQERDDEEAAREYFSQHGRWPDD

Organism: NCBI:txid1404360

pLDDT: mean 94.08, std 5.67, range [65.94, 98.75]